Protein AF-A0A960APQ5-F1 (afdb_monomer)

pLDDT: mean 92.93, std 6.75, range [46.91, 98.56]

Sequence (107 aa):
AQIVQAGLGVLLAVWGLTAWALLIAGVLRAEATLAIANAIFLVLMFGGGLAIPAQSLPWAGLAGFLPTGALVDAMSEPVLAASPLAILVAWGVVGTVLAGRYFRWES

Mean predicted aligned error: 3.66 Å

Nearest PDB structures (foldseek):
  8bw8-assembly2_D  TM=2.330E-01  e=9.401E+00  Drosophila melanogaster

Secondary structure (DSSP, 8-state):
-HHHHHHHHHHHHHHHHHHHHHHHHTTS-HHHHHHHHHHHHHHHHHHTTSSS-GGGSTTHHHHTTSHHHHHHHHHH-SS--HHHHHHHHHHHHHHHHHHHHH-----

Structure (mmCIF, N/CA/C/O backbone):
data_AF-A0A960APQ5-F1
#
_entry.id   AF-A0A960APQ5-F1
#
loop_
_atom_site.group_PDB
_atom_site.id
_atom_site.type_symbol
_atom_site.label_atom_id
_atom_site.label_alt_id
_atom_site.label_comp_id
_atom_site.label_asym_id
_atom_site.label_entity_id
_atom_site.label_seq_id
_atom_site.pdbx_PDB_ins_code
_atom_site.Cartn_x
_atom_site.Cartn_y
_atom_site.Cartn_z
_atom_site.occupancy
_atom_site.B_iso_or_equiv
_atom_site.auth_seq_id
_atom_site.auth_comp_id
_atom_site.auth_asym_id
_atom_site.auth_atom_id
_atom_site.pdbx_PDB_model_num
ATOM 1 N N . ALA A 1 1 ? -4.433 -9.925 19.394 1.00 77.25 1 ALA A N 1
ATOM 2 C CA . ALA A 1 1 ? -5.091 -9.676 18.093 1.00 77.25 1 ALA A CA 1
ATOM 3 C C . ALA A 1 1 ? -4.421 -8.519 17.353 1.00 77.25 1 ALA A C 1
ATOM 5 O O . ALA A 1 1 ? -3.886 -8.753 16.280 1.00 77.25 1 ALA A O 1
ATOM 6 N N . GLN A 1 2 ? -4.342 -7.329 17.958 1.00 86.44 2 GLN A N 1
ATOM 7 C CA . GLN A 1 2 ? -3.772 -6.126 17.335 1.00 86.44 2 GLN A CA 1
ATOM 8 C C . GLN A 1 2 ? -2.350 -6.287 16.757 1.00 86.44 2 GLN A C 1
ATOM 10 O O . GLN A 1 2 ? -2.135 -5.965 15.598 1.00 86.44 2 GLN A O 1
ATOM 15 N N . ILE A 1 3 ? -1.388 -6.849 17.507 1.00 88.94 3 ILE A N 1
ATOM 16 C CA . ILE A 1 3 ? -0.006 -7.053 17.008 1.00 88.94 3 ILE A CA 1
ATOM 17 C C . ILE A 1 3 ? 0.028 -7.962 15.769 1.00 88.94 3 ILE A C 1
ATOM 19 O O . ILE A 1 3 ? 0.777 -7.709 14.831 1.00 88.94 3 ILE A O 1
ATOM 23 N N . VAL A 1 4 ? -0.801 -9.010 15.752 1.00 92.38 4 VAL A N 1
ATOM 24 C CA . VAL A 1 4 ? -0.887 -9.941 14.618 1.00 92.38 4 VAL A CA 1
ATOM 25 C C . VAL A 1 4 ? -1.445 -9.228 13.391 1.00 92.38 4 VAL A C 1
ATOM 27 O O . VAL A 1 4 ? -0.874 -9.351 12.314 1.00 92.38 4 VAL A O 1
ATOM 30 N N . GLN A 1 5 ? -2.513 -8.443 13.552 1.00 93.31 5 GLN A N 1
ATOM 31 C CA . GLN A 1 5 ? -3.051 -7.627 12.466 1.00 93.31 5 GLN A CA 1
ATOM 32 C C . GLN A 1 5 ? -2.030 -6.616 11.949 1.00 93.31 5 GLN A C 1
ATOM 34 O O . GLN A 1 5 ? -1.849 -6.521 10.742 1.00 93.31 5 GLN A O 1
ATOM 39 N N . ALA A 1 6 ? -1.352 -5.892 12.839 1.00 93.44 6 ALA A N 1
ATOM 40 C CA . ALA A 1 6 ? -0.319 -4.937 12.461 1.00 93.44 6 ALA A CA 1
ATOM 41 C C . ALA A 1 6 ? 0.788 -5.620 11.642 1.00 93.44 6 ALA A C 1
ATOM 43 O O . ALA A 1 6 ? 1.159 -5.133 10.576 1.00 93.44 6 ALA A O 1
ATOM 44 N N . GLY A 1 7 ? 1.256 -6.789 12.092 1.00 95.31 7 GLY A N 1
ATOM 45 C CA . GLY A 1 7 ? 2.220 -7.600 11.351 1.00 95.31 7 GLY A CA 1
ATOM 46 C C . GLY A 1 7 ? 1.704 -8.021 9.973 1.00 95.31 7 GLY A C 1
ATOM 47 O O . GLY A 1 7 ? 2.401 -7.838 8.979 1.00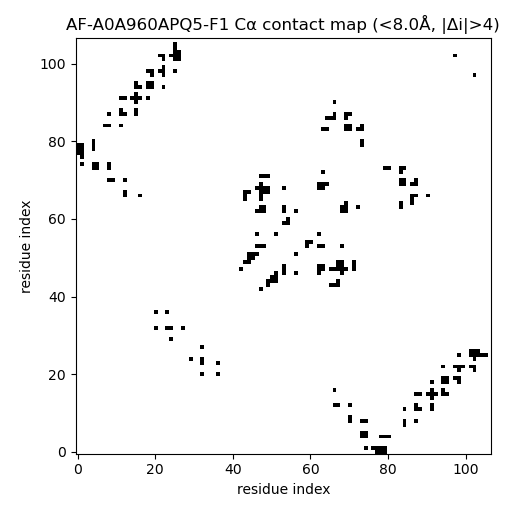 95.31 7 GLY A O 1
ATOM 48 N N . LEU A 1 8 ? 0.470 -8.527 9.890 1.00 96.19 8 LEU A N 1
ATOM 49 C CA . LEU A 1 8 ? -0.162 -8.901 8.621 1.00 96.19 8 LEU A CA 1
ATOM 50 C C . LEU A 1 8 ? -0.315 -7.703 7.677 1.00 96.19 8 LEU A C 1
ATOM 52 O O . LEU A 1 8 ? 0.030 -7.809 6.504 1.00 96.19 8 LEU A O 1
ATOM 56 N N . GLY A 1 9 ? -0.786 -6.564 8.184 1.00 96.75 9 GLY A N 1
ATOM 57 C CA . GLY A 1 9 ? -0.946 -5.333 7.417 1.00 96.75 9 GLY A CA 1
ATOM 58 C C . GLY A 1 9 ? 0.379 -4.862 6.825 1.00 96.75 9 GLY A C 1
ATOM 59 O O . GLY A 1 9 ? 0.449 -4.592 5.628 1.00 96.75 9 GLY A O 1
ATOM 60 N N . VAL A 1 10 ? 1.455 -4.853 7.620 1.00 96.50 10 VAL A N 1
ATOM 61 C CA . VAL A 1 10 ? 2.801 -4.500 7.140 1.00 96.50 10 VAL A CA 1
ATOM 62 C C . VAL A 1 10 ? 3.280 -5.475 6.066 1.00 96.50 10 VAL A C 1
ATOM 64 O O . VAL A 1 10 ? 3.751 -5.032 5.023 1.00 96.50 10 VAL A O 1
ATOM 67 N N . LEU A 1 11 ? 3.131 -6.788 6.271 1.00 98.12 11 LEU A N 1
ATOM 68 C CA . LEU A 1 11 ? 3.549 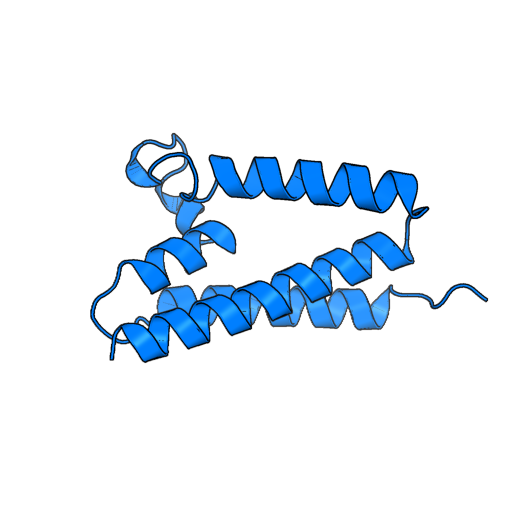-7.787 5.281 1.00 98.12 11 LEU A CA 1
ATOM 69 C C . LEU A 1 11 ? 2.799 -7.633 3.951 1.00 98.12 11 LEU A C 1
ATOM 71 O O . LEU A 1 11 ? 3.420 -7.677 2.890 1.00 98.12 11 LEU A O 1
ATOM 75 N N . LEU A 1 12 ? 1.483 -7.410 4.000 1.00 98.19 12 LEU A N 1
ATOM 76 C CA . LEU A 1 12 ? 0.663 -7.193 2.807 1.00 98.19 12 LEU A CA 1
ATOM 77 C C . LEU A 1 12 ? 1.015 -5.879 2.100 1.00 98.19 12 LEU A C 1
ATOM 79 O O . LEU A 1 12 ? 1.122 -5.855 0.875 1.00 98.19 12 LEU A O 1
ATOM 83 N N . ALA A 1 13 ? 1.231 -4.800 2.858 1.00 97.06 13 ALA A N 1
ATOM 84 C CA . ALA A 1 13 ? 1.631 -3.510 2.310 1.00 97.06 13 ALA A CA 1
ATOM 85 C C . ALA A 1 13 ? 3.015 -3.579 1.650 1.00 97.06 13 ALA A C 1
ATOM 87 O O . ALA A 1 13 ? 3.176 -3.089 0.535 1.00 97.06 13 ALA A O 1
ATOM 88 N N . VAL A 1 14 ? 3.992 -4.229 2.295 1.00 97.50 14 VAL A N 1
ATOM 89 C CA . VAL A 1 14 ? 5.330 -4.454 1.726 1.00 97.50 14 VAL A CA 1
ATOM 90 C C . VAL A 1 14 ? 5.220 -5.258 0.439 1.00 97.50 14 VAL A C 1
ATOM 92 O O . VAL A 1 14 ? 5.701 -4.802 -0.591 1.00 97.50 14 VAL A O 1
ATOM 95 N N . TRP A 1 15 ? 4.531 -6.402 0.460 1.00 98.12 15 TRP A N 1
ATOM 96 C CA . TRP A 1 15 ? 4.327 -7.210 -0.742 1.00 98.12 15 TRP A CA 1
ATOM 97 C C . TRP A 1 15 ? 3.713 -6.392 -1.885 1.00 98.12 15 TRP A C 1
ATOM 99 O O . TRP A 1 15 ? 4.253 -6.381 -2.994 1.00 98.12 15 TRP A O 1
ATOM 109 N N . GLY A 1 16 ? 2.618 -5.676 -1.617 1.00 97.19 16 GLY A N 1
ATOM 110 C CA . GLY A 1 16 ? 1.932 -4.913 -2.648 1.00 97.19 16 GLY A CA 1
ATOM 111 C C . GLY A 1 16 ? 2.772 -3.768 -3.197 1.00 97.19 16 GLY A C 1
ATOM 112 O O . GLY A 1 16 ? 2.948 -3.675 -4.411 1.00 97.19 16 GLY A O 1
ATOM 113 N N . LEU A 1 17 ? 3.350 -2.934 -2.331 1.00 95.62 17 LEU A N 1
ATOM 114 C CA . LEU A 1 17 ? 4.201 -1.819 -2.757 1.00 95.62 17 LEU A CA 1
ATOM 115 C C . LEU A 1 17 ? 5.445 -2.305 -3.507 1.00 95.62 17 LEU A C 1
ATOM 117 O O . LEU A 1 17 ? 5.816 -1.700 -4.510 1.00 95.62 17 LEU A O 1
ATOM 121 N N . THR A 1 18 ? 6.052 -3.418 -3.087 1.00 95.19 18 THR A N 1
ATOM 122 C CA . THR A 1 18 ? 7.166 -4.032 -3.817 1.00 95.19 18 THR A CA 1
ATOM 123 C C . THR A 1 18 ? 6.736 -4.496 -5.205 1.00 95.19 18 THR A C 1
ATOM 125 O O . THR A 1 18 ? 7.464 -4.250 -6.163 1.00 95.19 18 THR A O 1
ATOM 128 N N . ALA A 1 19 ? 5.559 -5.107 -5.361 1.00 95.81 19 ALA A N 1
ATOM 129 C CA . ALA A 1 19 ? 5.077 -5.528 -6.675 1.00 95.81 19 ALA A CA 1
ATOM 130 C C . ALA A 1 19 ? 4.904 -4.336 -7.637 1.00 95.81 19 ALA A C 1
ATOM 132 O O . ALA A 1 19 ? 5.344 -4.391 -8.786 1.00 95.81 19 ALA A O 1
ATOM 133 N N . TRP A 1 20 ? 4.349 -3.220 -7.157 1.00 95.56 20 TRP A N 1
ATOM 134 C CA . TRP A 1 20 ? 4.263 -1.983 -7.941 1.00 95.56 20 TRP A CA 1
ATOM 135 C C . TRP A 1 20 ? 5.635 -1.371 -8.239 1.00 95.56 20 TRP A C 1
ATOM 137 O O . TRP A 1 20 ? 5.875 -0.928 -9.360 1.00 95.56 20 TRP A O 1
ATOM 147 N N . ALA A 1 21 ? 6.556 -1.377 -7.274 1.00 93.19 21 ALA A N 1
ATOM 148 C CA . ALA A 1 21 ? 7.918 -0.897 -7.487 1.00 93.19 21 ALA A CA 1
ATOM 149 C C . ALA A 1 21 ? 8.651 -1.724 -8.555 1.00 93.19 21 ALA A C 1
ATOM 151 O O . ALA A 1 21 ? 9.316 -1.148 -9.414 1.00 93.19 21 ALA A O 1
ATOM 152 N N . LEU A 1 22 ? 8.480 -3.052 -8.550 1.00 92.88 22 LEU A N 1
ATOM 153 C CA . LEU A 1 22 ? 9.023 -3.937 -9.580 1.00 92.88 22 LEU A CA 1
ATOM 154 C C . LEU A 1 22 ? 8.448 -3.602 -10.955 1.00 92.88 22 LEU A C 1
ATOM 156 O O . LEU A 1 22 ? 9.215 -3.453 -11.898 1.00 92.88 22 LEU A O 1
ATOM 160 N N . LEU A 1 23 ? 7.131 -3.408 -11.072 1.00 93.75 23 LEU A N 1
ATOM 161 C CA . LEU A 1 23 ? 6.509 -2.985 -12.330 1.00 93.75 23 LEU A CA 1
ATOM 162 C C . LEU A 1 23 ? 7.164 -1.714 -12.894 1.00 93.75 23 LEU A C 1
ATOM 164 O O . LEU A 1 23 ? 7.490 -1.672 -14.076 1.00 93.75 23 LEU A O 1
ATOM 168 N N . ILE A 1 24 ? 7.379 -0.697 -12.056 1.00 93.06 24 ILE A N 1
ATOM 169 C CA . ILE A 1 24 ? 8.018 0.562 -12.471 1.00 93.06 24 ILE A CA 1
ATOM 170 C C . ILE A 1 24 ? 9.476 0.313 -12.875 1.00 93.06 24 ILE A C 1
ATOM 172 O O . ILE A 1 24 ? 9.916 0.795 -13.920 1.00 93.06 24 ILE A O 1
ATOM 176 N N . ALA A 1 25 ? 10.203 -0.475 -12.081 1.00 91.38 25 ALA A N 1
ATOM 177 C CA . ALA A 1 25 ? 11.596 -0.818 -12.338 1.00 91.38 25 ALA A CA 1
ATOM 178 C C . ALA A 1 25 ? 11.790 -1.554 -13.670 1.00 91.38 25 ALA A C 1
ATOM 180 O O . ALA A 1 25 ? 12.778 -1.316 -14.348 1.00 91.38 25 ALA A O 1
ATOM 181 N N . GLY A 1 26 ? 10.835 -2.394 -14.079 1.00 89.50 26 GLY A N 1
ATOM 182 C CA . GLY A 1 26 ? 10.899 -3.108 -15.358 1.00 89.50 26 GLY A CA 1
ATOM 183 C C . GLY A 1 26 ? 10.634 -2.246 -16.596 1.00 89.50 26 GLY A C 1
ATOM 184 O O . GLY A 1 26 ? 10.776 -2.742 -17.712 1.00 89.50 26 GLY A O 1
ATOM 185 N N . VAL A 1 27 ? 10.212 -0.988 -16.427 1.00 87.88 27 VAL A N 1
ATOM 186 C CA . VAL A 1 27 ? 9.849 -0.083 -17.534 1.00 87.88 27 VAL A CA 1
ATOM 187 C C . VAL A 1 27 ? 10.791 1.123 -17.625 1.00 87.88 27 VAL A C 1
ATOM 189 O O . VAL A 1 27 ? 10.9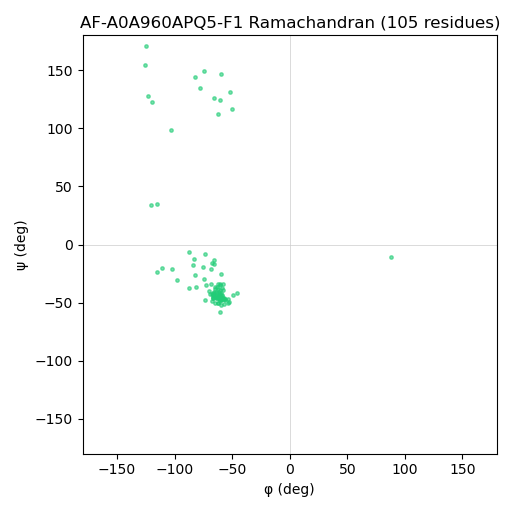18 1.719 -18.694 1.00 87.88 27 VAL A O 1
ATOM 192 N N . LEU A 1 28 ? 11.464 1.496 -16.532 1.00 89.50 28 LEU A N 1
ATOM 193 C CA . LEU A 1 28 ? 12.232 2.736 -16.423 1.00 89.50 28 LEU A CA 1
ATOM 194 C C . LEU A 1 28 ? 13.680 2.493 -15.985 1.00 89.50 28 LEU A C 1
ATOM 196 O O . LEU A 1 28 ? 13.984 1.547 -15.268 1.00 89.50 28 LEU A O 1
ATOM 200 N N . ARG A 1 29 ? 14.580 3.417 -16.352 1.00 88.44 29 ARG A N 1
ATOM 201 C CA . ARG A 1 29 ? 15.969 3.425 -15.857 1.00 88.44 29 ARG A CA 1
ATOM 202 C C . ARG A 1 29 ? 15.991 3.553 -14.332 1.00 88.44 29 ARG A C 1
ATOM 204 O O . ARG A 1 29 ? 15.188 4.300 -13.778 1.00 88.44 29 ARG A O 1
ATOM 211 N N . ALA A 1 30 ? 16.971 2.933 -13.674 1.00 88.25 30 ALA A N 1
ATOM 212 C CA . ALA A 1 30 ? 17.094 2.914 -12.211 1.00 88.25 30 ALA A CA 1
ATOM 213 C C . ALA A 1 30 ? 16.976 4.302 -11.541 1.00 88.25 30 ALA A C 1
ATOM 215 O O . ALA A 1 30 ? 16.261 4.451 -10.552 1.00 88.25 30 ALA A O 1
ATOM 216 N N . GLU A 1 31 ? 17.615 5.331 -12.106 1.00 92.00 31 GLU A N 1
ATOM 217 C CA . GLU A 1 31 ? 17.545 6.717 -11.612 1.00 92.00 31 GLU A CA 1
ATOM 218 C C . GLU A 1 31 ? 16.107 7.266 -11.632 1.00 92.00 31 GLU A C 1
ATOM 220 O O . GLU A 1 31 ? 15.637 7.847 -10.652 1.00 92.00 31 GLU A O 1
ATOM 225 N N . ALA A 1 32 ? 15.384 7.036 -12.734 1.00 92.50 32 ALA A N 1
ATOM 226 C CA . ALA A 1 32 ? 13.995 7.458 -12.892 1.00 92.50 32 ALA A CA 1
ATOM 227 C C . ALA A 1 32 ? 13.058 6.646 -11.988 1.00 92.50 32 ALA A C 1
ATOM 229 O O . ALA A 1 32 ? 12.170 7.219 -11.357 1.00 92.50 32 ALA A O 1
ATOM 230 N N . THR A 1 33 ? 13.291 5.337 -11.867 1.00 93.38 33 THR A N 1
ATOM 231 C CA . THR A 1 33 ? 12.564 4.450 -10.950 1.00 93.38 33 THR A CA 1
ATOM 232 C C . THR A 1 33 ? 12.663 4.945 -9.512 1.00 93.38 33 THR A C 1
ATOM 234 O O . THR A 1 33 ? 11.639 5.054 -8.841 1.00 93.38 33 THR A O 1
ATOM 237 N N . LEU A 1 34 ? 13.862 5.307 -9.043 1.00 93.44 34 LEU A N 1
ATOM 238 C CA . LEU A 1 34 ? 14.058 5.820 -7.686 1.00 93.44 34 LEU A CA 1
ATOM 239 C C . LEU A 1 34 ? 13.307 7.139 -7.462 1.00 93.44 34 LEU A C 1
ATOM 241 O O . LEU A 1 34 ? 12.634 7.300 -6.441 1.00 93.44 34 LEU A O 1
ATOM 245 N N . ALA A 1 35 ? 13.400 8.077 -8.407 1.00 95.56 35 ALA A N 1
ATOM 246 C CA . ALA A 1 35 ? 12.701 9.357 -8.313 1.00 95.56 35 ALA A CA 1
ATOM 247 C C . ALA A 1 35 ? 11.175 9.169 -8.274 1.00 95.56 35 ALA A C 1
ATOM 249 O O . ALA A 1 35 ? 10.497 9.742 -7.420 1.00 95.56 35 ALA A O 1
ATOM 250 N N . ILE A 1 36 ? 10.637 8.319 -9.153 1.00 95.25 36 ILE A N 1
ATOM 251 C CA . ILE A 1 36 ? 9.198 8.048 -9.244 1.00 95.25 36 ILE A CA 1
ATOM 252 C C . ILE A 1 36 ? 8.696 7.284 -8.022 1.00 95.25 36 ILE A C 1
ATOM 254 O O . ILE A 1 36 ? 7.659 7.649 -7.474 1.00 95.25 36 ILE A O 1
ATOM 258 N N . ALA A 1 37 ? 9.428 6.274 -7.549 1.00 93.00 37 ALA A N 1
ATOM 259 C CA . ALA A 1 37 ? 9.061 5.534 -6.346 1.00 93.00 37 ALA A CA 1
ATOM 260 C C . ALA A 1 37 ? 8.960 6.466 -5.129 1.00 93.00 37 ALA A C 1
ATOM 262 O O . ALA A 1 37 ? 7.981 6.403 -4.386 1.00 93.00 37 ALA A O 1
ATOM 263 N N . ASN A 1 38 ? 9.917 7.386 -4.966 1.00 95.31 38 ASN A N 1
ATOM 264 C CA . ASN A 1 38 ? 9.862 8.386 -3.899 1.00 95.31 38 ASN A CA 1
ATOM 265 C C . ASN A 1 38 ? 8.703 9.374 -4.080 1.00 95.31 38 ASN A C 1
ATOM 267 O O . ASN A 1 38 ? 8.003 9.668 -3.115 1.00 95.31 38 ASN A O 1
ATOM 271 N N . ALA A 1 39 ? 8.453 9.858 -5.299 1.00 96.69 39 ALA A N 1
ATOM 272 C CA . ALA A 1 39 ? 7.324 10.748 -5.565 1.00 96.69 39 ALA A CA 1
ATOM 273 C C . ALA A 1 39 ? 5.976 10.077 -5.241 1.00 96.69 39 ALA A C 1
ATOM 275 O O . ALA A 1 39 ? 5.140 10.668 -4.558 1.00 96.69 39 ALA A O 1
ATOM 276 N N . ILE A 1 40 ? 5.787 8.822 -5.666 1.00 96.12 40 ILE A N 1
ATOM 277 C CA . ILE A 1 40 ? 4.600 8.021 -5.341 1.00 96.12 40 ILE A CA 1
ATOM 278 C C . ILE A 1 40 ? 4.487 7.832 -3.830 1.00 96.12 40 ILE A C 1
ATOM 280 O O . ILE A 1 40 ? 3.408 8.030 -3.277 1.00 96.12 40 ILE A O 1
ATOM 284 N N . PHE A 1 41 ? 5.587 7.491 -3.152 1.00 93.31 41 PHE A N 1
ATOM 285 C CA . PHE A 1 41 ? 5.587 7.345 -1.701 1.00 93.31 41 PHE A CA 1
ATOM 286 C C . PHE A 1 41 ? 5.127 8.627 -1.006 1.00 93.31 41 PHE A C 1
ATOM 288 O O . PHE A 1 41 ? 4.248 8.556 -0.155 1.00 93.31 41 PHE A O 1
ATOM 295 N N . LEU A 1 42 ? 5.643 9.795 -1.400 1.00 96.00 42 LEU A N 1
ATOM 296 C CA . LEU A 1 42 ? 5.212 11.075 -0.834 1.00 96.00 42 LEU A CA 1
ATOM 297 C C . LEU A 1 42 ? 3.713 11.311 -1.060 1.00 96.00 42 LEU A C 1
ATOM 299 O O . LEU A 1 42 ? 2.998 11.638 -0.114 1.00 96.00 42 LEU A O 1
ATOM 303 N N . VAL A 1 43 ? 3.212 11.083 -2.278 1.00 95.94 43 VAL A N 1
ATOM 304 C CA . VAL A 1 43 ? 1.776 11.208 -2.583 1.00 95.94 43 VAL A CA 1
ATOM 305 C C . VAL A 1 43 ? 0.940 10.284 -1.698 1.00 95.94 43 VAL A C 1
ATOM 307 O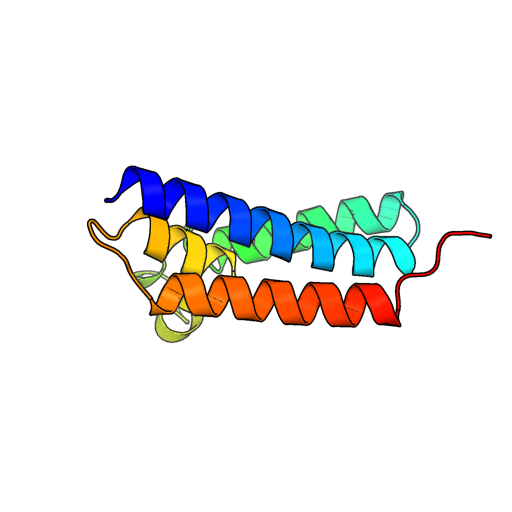 O . VAL A 1 43 ? -0.043 10.726 -1.110 1.00 95.94 43 VAL A O 1
ATOM 310 N N . LEU A 1 44 ? 1.338 9.022 -1.554 1.00 95.44 44 LEU A N 1
ATOM 311 C CA . LEU A 1 44 ? 0.637 8.049 -0.716 1.00 95.44 44 LEU A CA 1
ATOM 312 C C . LEU A 1 44 ? 0.750 8.373 0.780 1.00 95.44 44 LEU A C 1
ATOM 314 O O . LEU A 1 44 ? -0.193 8.135 1.535 1.00 95.44 44 LEU A O 1
ATOM 318 N N . MET A 1 45 ? 1.877 8.931 1.215 1.00 94.50 45 MET A N 1
ATOM 319 C CA . MET A 1 45 ? 2.130 9.311 2.602 1.00 94.50 45 MET A CA 1
ATOM 320 C C . MET A 1 45 ? 1.213 10.456 3.043 1.00 94.50 45 MET A C 1
ATOM 322 O O . MET A 1 45 ? 0.606 10.387 4.113 1.00 94.50 45 MET A O 1
ATOM 326 N N . PHE A 1 46 ? 1.079 11.494 2.216 1.00 94.75 46 PHE A N 1
ATOM 327 C CA . PHE A 1 46 ? 0.202 12.628 2.515 1.00 94.75 46 PHE A CA 1
ATOM 328 C C . PHE A 1 46 ? -1.266 12.341 2.178 1.00 94.75 46 PHE A C 1
ATOM 330 O O . PHE A 1 46 ? -2.156 12.778 2.900 1.00 94.75 46 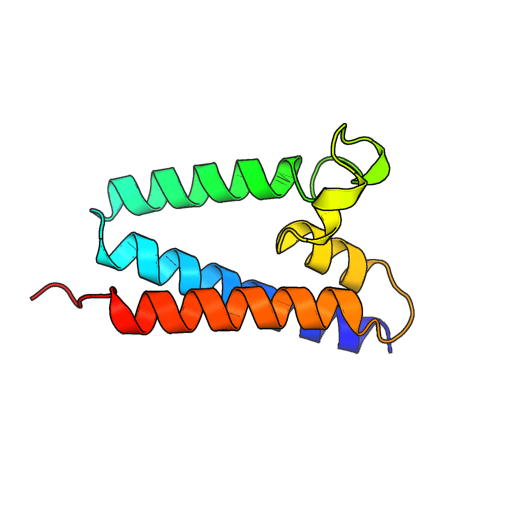PHE A O 1
ATOM 337 N N . GLY A 1 47 ? -1.530 11.603 1.098 1.00 93.50 47 GLY A N 1
ATOM 338 C CA . GLY A 1 47 ? -2.881 11.337 0.604 1.00 93.50 47 GLY A CA 1
ATOM 339 C C . GLY A 1 47 ? -3.599 10.169 1.281 1.00 93.50 47 GLY A C 1
ATOM 340 O O . GLY A 1 47 ? -4.821 10.091 1.172 1.00 93.50 47 GLY A O 1
ATOM 341 N N . GLY A 1 48 ? -2.870 9.280 1.963 1.00 91.12 48 GLY A N 1
ATOM 342 C CA . GLY A 1 48 ? -3.394 8.049 2.557 1.00 91.12 48 GLY A CA 1
ATOM 343 C C . GLY A 1 48 ? -3.199 7.947 4.067 1.00 91.12 48 GLY A C 1
ATOM 344 O O . GLY A 1 48 ? -2.960 6.862 4.568 1.00 91.12 48 GLY A O 1
ATOM 345 N N . GLY A 1 49 ? -3.249 9.047 4.817 1.00 90.12 49 GLY A N 1
ATOM 346 C CA . GLY A 1 49 ? -3.384 8.953 6.277 1.00 90.12 49 GLY A CA 1
ATOM 347 C C . GLY A 1 49 ? -2.090 8.840 7.095 1.00 90.12 49 GLY A C 1
ATOM 348 O O . GLY A 1 49 ? -2.161 8.956 8.314 1.00 90.12 49 GLY A O 1
ATOM 349 N N . LEU A 1 50 ? -0.922 8.617 6.472 1.00 91.75 50 LEU A N 1
ATOM 350 C CA . LEU A 1 50 ? 0.338 8.390 7.206 1.00 91.75 50 LEU A CA 1
ATOM 351 C C . LEU A 1 50 ? 0.901 9.669 7.835 1.00 91.75 50 LEU A C 1
ATOM 353 O O . LEU A 1 50 ? 1.299 9.658 8.996 1.00 91.75 50 LEU A O 1
ATOM 357 N N . ALA A 1 51 ? 0.968 10.760 7.067 1.00 93.38 51 ALA A N 1
ATOM 358 C CA . ALA A 1 51 ? 1.478 12.047 7.552 1.00 93.38 51 ALA A CA 1
ATOM 359 C C . ALA A 1 51 ? 0.362 13.017 7.965 1.00 93.38 51 ALA A C 1
ATOM 361 O O . ALA A 1 51 ? 0.562 13.856 8.840 1.00 93.38 51 ALA A O 1
ATOM 362 N N . ILE A 1 52 ? -0.803 12.918 7.324 1.00 93.12 52 ILE A N 1
ATOM 363 C CA . ILE A 1 52 ? -1.971 13.763 7.585 1.00 93.12 52 ILE A CA 1
ATOM 364 C C . ILE A 1 52 ? -3.129 12.833 7.939 1.00 93.12 52 ILE A C 1
ATOM 366 O O . ILE A 1 52 ? -3.402 11.938 7.141 1.00 93.12 52 ILE A O 1
ATOM 370 N N . PRO A 1 53 ? -3.831 13.034 9.072 1.00 91.25 53 PRO A N 1
ATOM 371 C CA . PRO A 1 53 ? -4.990 12.221 9.427 1.00 91.25 53 PRO A CA 1
ATOM 372 C C . PRO A 1 53 ? -6.010 12.164 8.286 1.00 91.25 53 PRO A C 1
ATOM 374 O O . PRO A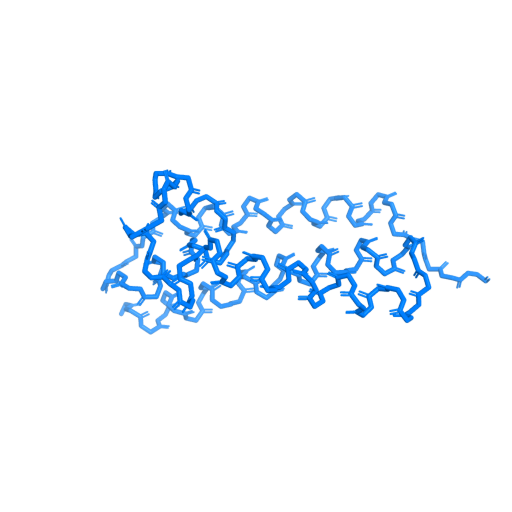 1 53 ? -6.388 13.200 7.736 1.00 91.25 53 PRO A O 1
ATOM 377 N N . ALA A 1 54 ? -6.471 10.960 7.939 1.00 90.06 54 ALA A N 1
ATOM 378 C CA . ALA A 1 54 ? -7.323 10.736 6.771 1.00 90.06 54 ALA A CA 1
ATOM 379 C C . ALA A 1 54 ? -8.623 11.560 6.807 1.00 90.06 54 ALA A C 1
ATOM 381 O O . ALA A 1 54 ? -9.081 12.039 5.775 1.00 90.06 54 ALA A O 1
ATOM 382 N N . GLN A 1 55 ? -9.183 11.786 7.998 1.00 91.19 55 GLN A N 1
ATOM 383 C CA . GLN A 1 55 ? -10.414 12.556 8.211 1.00 91.19 55 GLN A CA 1
ATOM 384 C C . GLN A 1 55 ? -10.240 14.053 7.918 1.00 91.19 55 GLN A C 1
ATOM 386 O O . GLN A 1 55 ? -11.222 14.744 7.663 1.00 91.19 55 GLN A O 1
ATOM 391 N N . SER A 1 56 ? -9.001 14.548 7.935 1.00 92.94 56 SER A N 1
ATOM 392 C CA . SER A 1 56 ? -8.663 15.938 7.622 1.00 92.94 56 SER A CA 1
ATOM 393 C C . SER A 1 56 ? -8.432 16.169 6.126 1.00 92.94 56 SER A C 1
ATOM 395 O O . SER A 1 56 ? -8.224 17.307 5.708 1.00 92.94 56 SER A O 1
ATOM 397 N N . LEU A 1 57 ? -8.434 15.109 5.310 1.00 92.94 57 LEU A N 1
ATOM 398 C CA . LEU A 1 57 ? -8.243 15.213 3.868 1.00 92.94 57 LEU A CA 1
ATOM 399 C C . LEU A 1 57 ? -9.560 15.577 3.172 1.00 92.94 57 LEU A C 1
ATOM 401 O O . LEU A 1 57 ? -10.615 15.045 3.523 1.00 92.94 57 LEU A O 1
ATOM 405 N N . PRO A 1 58 ? -9.520 16.394 2.105 1.00 94.12 58 PRO A N 1
ATOM 406 C CA . PRO A 1 58 ? -10.724 16.726 1.344 1.00 94.12 58 PRO A CA 1
ATOM 407 C C . PRO A 1 58 ? -11.335 15.508 0.621 1.00 94.12 58 PRO A C 1
ATOM 409 O O . PRO A 1 58 ? -12.481 15.562 0.187 1.00 94.12 58 PRO A O 1
ATOM 412 N N . TRP A 1 59 ? -10.602 14.393 0.526 1.00 94.38 59 TRP A N 1
ATOM 413 C CA . TRP A 1 59 ? -11.053 13.099 0.003 1.00 94.38 59 TRP A CA 1
ATOM 414 C C . TRP A 1 59 ? -11.051 12.002 1.079 1.00 94.38 59 TRP A C 1
ATOM 416 O O . TRP A 1 59 ? -10.765 10.844 0.779 1.00 94.38 59 TRP A O 1
ATOM 426 N N . ALA A 1 60 ? -11.365 12.337 2.334 1.00 91.25 60 ALA A N 1
ATOM 427 C CA . ALA A 1 60 ? -11.345 11.397 3.462 1.00 91.25 60 ALA A CA 1
ATOM 428 C C . ALA A 1 60 ? -12.020 10.040 3.166 1.00 91.25 60 ALA A C 1
ATOM 430 O O . ALA A 1 60 ? -11.467 8.994 3.493 1.00 91.25 60 ALA A O 1
ATOM 431 N N . GLY A 1 61 ? -13.168 10.041 2.474 1.00 90.44 61 GLY A N 1
ATOM 432 C CA . GLY A 1 61 ? -13.887 8.812 2.101 1.00 90.44 61 GLY A CA 1
ATOM 433 C C . GLY A 1 61 ? -13.169 7.919 1.080 1.00 90.44 61 GLY A C 1
ATOM 434 O O . GLY A 1 61 ? -13.533 6.758 0.928 1.00 90.44 61 GLY A O 1
ATOM 435 N N . LEU A 1 62 ? -12.154 8.441 0.387 1.00 93.62 62 LEU A N 1
ATOM 436 C CA . LEU A 1 62 ? -11.328 7.697 -0.566 1.00 93.62 62 LEU A CA 1
ATOM 437 C C . LEU A 1 62 ? -9.963 7.301 0.007 1.00 93.62 62 LEU A C 1
ATOM 439 O O . LEU A 1 62 ? -9.343 6.365 -0.493 1.00 93.62 62 LEU A O 1
ATOM 443 N N . ALA A 1 63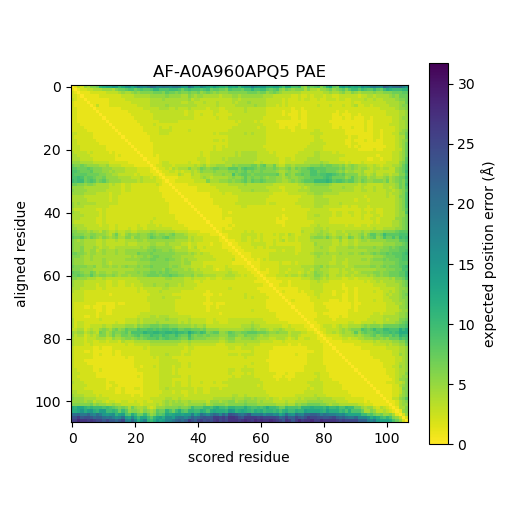 ? -9.493 7.991 1.050 1.00 94.81 63 ALA A N 1
ATOM 444 C CA . ALA A 1 63 ? -8.153 7.800 1.602 1.00 94.81 63 ALA A CA 1
ATOM 445 C C . ALA A 1 63 ? -7.906 6.351 2.061 1.00 94.81 63 ALA A C 1
ATOM 447 O O . ALA A 1 63 ? -6.840 5.808 1.785 1.00 94.81 63 ALA A O 1
ATOM 448 N N . GLY A 1 64 ? -8.907 5.698 2.663 1.00 94.25 64 GLY A N 1
ATOM 449 C CA . GLY A 1 64 ? -8.823 4.297 3.103 1.00 94.25 64 GLY A CA 1
ATOM 450 C C . GLY A 1 64 ? -8.690 3.272 1.965 1.00 94.25 64 GLY A C 1
ATOM 451 O O . GLY A 1 64 ? -8.257 2.149 2.199 1.00 94.25 64 GLY A O 1
ATOM 452 N N . PHE A 1 65 ? -9.001 3.642 0.716 1.00 96.44 65 PHE A N 1
ATOM 453 C CA . PHE A 1 65 ? -8.796 2.764 -0.444 1.00 96.44 65 PHE A CA 1
ATOM 454 C C . PHE A 1 65 ? -7.365 2.804 -0.985 1.00 96.44 65 PHE A C 1
ATOM 456 O O . PHE A 1 65 ? -7.002 1.954 -1.797 1.00 96.44 65 PHE A O 1
ATOM 463 N N . LEU A 1 66 ? -6.543 3.767 -0.560 1.00 96.38 66 LEU A N 1
ATOM 464 C CA . LEU A 1 66 ? -5.115 3.773 -0.867 1.00 96.38 66 LEU A CA 1
ATOM 465 C C . LEU A 1 66 ? -4.401 2.712 -0.016 1.00 96.38 66 LEU A C 1
ATOM 467 O O . LEU A 1 66 ? -4.800 2.482 1.125 1.00 96.38 66 LEU A O 1
ATOM 471 N N . PRO A 1 67 ? -3.310 2.097 -0.508 1.00 96.50 67 PRO A N 1
ATOM 472 C CA . PRO A 1 67 ? -2.598 1.067 0.248 1.00 96.50 67 PRO A CA 1
ATOM 473 C C . PRO A 1 67 ? -2.044 1.601 1.578 1.00 96.50 67 PRO A C 1
ATOM 475 O O . PRO A 1 67 ? -2.032 0.889 2.575 1.00 96.50 67 PRO A O 1
ATOM 478 N N . THR A 1 68 ? -1.629 2.869 1.626 1.00 96.12 68 THR A N 1
ATOM 479 C CA . THR A 1 68 ? -1.180 3.521 2.864 1.00 96.12 68 THR A CA 1
ATOM 480 C C . THR A 1 68 ? -2.331 3.829 3.820 1.00 96.12 68 THR A C 1
ATOM 482 O O . THR A 1 68 ? -2.151 3.658 5.022 1.00 96.12 68 THR A O 1
ATOM 485 N N . GLY A 1 69 ? -3.515 4.183 3.307 1.00 96.00 69 GLY A N 1
ATOM 486 C CA . GLY A 1 69 ? -4.713 4.403 4.126 1.00 96.00 69 GLY A CA 1
ATOM 487 C C . GLY A 1 69 ? -5.219 3.113 4.748 1.00 96.00 69 GLY A C 1
ATOM 488 O O . GLY A 1 69 ? -5.372 3.036 5.961 1.00 96.00 69 GLY A O 1
ATOM 489 N N . ALA A 1 70 ? -5.343 2.062 3.938 1.00 96.69 70 ALA A N 1
ATOM 490 C CA . ALA A 1 70 ? -5.696 0.733 4.418 1.00 96.69 70 ALA A CA 1
ATOM 491 C C . ALA A 1 70 ? -4.689 0.199 5.451 1.00 96.69 70 ALA A C 1
ATOM 493 O O . ALA A 1 70 ? -5.082 -0.440 6.425 1.00 96.69 70 ALA A O 1
ATOM 494 N N . LEU A 1 71 ? -3.388 0.472 5.276 1.00 96.56 71 LEU A N 1
ATOM 495 C CA . LEU A 1 71 ? -2.384 0.128 6.282 1.00 96.56 71 LEU A CA 1
ATOM 496 C C . LEU A 1 71 ? -2.636 0.873 7.597 1.00 96.56 71 LEU A C 1
ATOM 498 O O . LEU A 1 71 ? -2.672 0.226 8.639 1.00 96.56 71 LEU A O 1
ATOM 502 N N . VAL A 1 72 ? -2.827 2.197 7.558 1.00 95.38 72 VAL A N 1
ATOM 503 C CA . VAL A 1 72 ? -3.124 3.004 8.755 1.00 95.38 72 VAL A CA 1
ATOM 504 C C . VAL A 1 72 ? -4.367 2.477 9.468 1.00 95.38 72 VAL A C 1
ATOM 506 O O . VAL A 1 72 ? -4.298 2.211 10.666 1.00 95.38 72 VAL A O 1
ATOM 509 N N . ASP A 1 73 ? -5.449 2.222 8.733 1.00 94.50 73 ASP A N 1
ATOM 510 C CA . ASP A 1 73 ? -6.692 1.675 9.284 1.00 94.50 73 ASP A CA 1
ATOM 511 C C . ASP A 1 73 ? -6.453 0.312 9.965 1.00 94.50 73 ASP A C 1
ATOM 513 O O . ASP A 1 73 ? -6.846 0.106 11.116 1.00 94.50 73 ASP A O 1
ATOM 517 N N . ALA A 1 74 ? -5.711 -0.599 9.319 1.00 94.75 74 ALA A N 1
ATOM 518 C CA . ALA A 1 74 ? -5.332 -1.881 9.918 1.00 94.75 74 ALA A CA 1
ATOM 519 C C . ALA A 1 74 ? -4.454 -1.716 11.174 1.00 94.75 74 ALA A C 1
ATOM 521 O O . ALA A 1 74 ? -4.551 -2.516 12.104 1.00 94.75 74 ALA A O 1
ATOM 522 N N . MET A 1 75 ? -3.587 -0.704 11.238 1.00 93.25 75 MET A N 1
ATOM 523 C CA . MET A 1 75 ? -2.772 -0.450 12.432 1.00 93.25 75 MET A CA 1
ATOM 524 C C . MET A 1 75 ? -3.586 0.168 13.578 1.00 93.25 75 MET A C 1
ATOM 526 O O . MET A 1 75 ? -3.263 -0.053 14.749 1.00 93.25 75 MET A O 1
ATOM 530 N N . SER A 1 76 ? -4.631 0.932 13.255 1.00 91.75 76 SER A N 1
ATOM 531 C CA . SER A 1 76 ? -5.475 1.632 14.224 1.00 91.75 76 SER A CA 1
ATOM 532 C C . SER A 1 76 ? -6.562 0.756 14.849 1.00 91.75 76 SER A C 1
ATOM 534 O O . SER A 1 76 ? -6.975 1.027 15.977 1.00 91.75 76 SER A O 1
ATOM 536 N N . GLU A 1 77 ? -7.020 -0.299 14.171 1.00 91.50 77 GLU A N 1
ATOM 537 C CA . GLU A 1 77 ? -8.073 -1.162 14.711 1.00 91.50 77 GLU A CA 1
ATOM 538 C C . GLU A 1 77 ? -7.566 -2.165 15.778 1.00 91.50 77 GLU A C 1
ATOM 540 O O . GLU A 1 77 ? -6.550 -2.841 15.587 1.00 91.50 77 GLU A O 1
ATOM 545 N N . PRO A 1 78 ? -8.279 -2.322 16.916 1.00 88.44 78 PRO A N 1
ATOM 546 C CA . PRO A 1 78 ? -7.871 -3.220 18.005 1.00 88.44 78 PRO A CA 1
ATOM 547 C C . PRO A 1 78 ? -8.117 -4.709 17.699 1.00 88.44 78 PRO A C 1
ATOM 549 O O . PRO A 1 78 ? -7.539 -5.595 18.342 1.00 88.44 78 PRO A O 1
ATOM 552 N N . VAL A 1 79 ? -8.985 -4.994 16.727 1.00 90.12 79 VAL A N 1
ATOM 553 C CA . VAL A 1 79 ? -9.423 -6.334 16.318 1.00 90.12 79 VAL A CA 1
ATOM 554 C C . VAL A 1 79 ? -9.190 -6.548 14.826 1.00 90.12 79 VAL A C 1
ATOM 556 O O . VAL A 1 79 ? -8.830 -5.615 14.116 1.00 90.12 79 VAL A O 1
ATOM 559 N N . LEU A 1 80 ? -9.379 -7.792 14.373 1.00 91.62 80 LEU A N 1
ATOM 560 C CA . LEU A 1 80 ? -9.209 -8.157 12.970 1.00 91.62 80 LEU A CA 1
ATOM 561 C C . LEU A 1 80 ? -10.199 -7.410 12.064 1.00 91.62 80 LEU A C 1
ATOM 563 O O . LEU A 1 80 ? -11.399 -7.675 12.096 1.00 91.62 80 LEU A O 1
ATOM 567 N N . ALA A 1 81 ? -9.664 -6.526 11.232 1.00 93.62 81 ALA A N 1
ATOM 568 C CA . ALA A 1 81 ? -10.367 -5.650 10.317 1.00 93.62 81 ALA A CA 1
ATOM 569 C C . ALA A 1 81 ? -10.256 -6.207 8.893 1.00 93.62 81 ALA A C 1
ATOM 571 O O . ALA A 1 81 ? -9.248 -6.045 8.203 1.00 93.62 81 ALA A O 1
ATOM 572 N N . ALA A 1 82 ? -11.299 -6.902 8.438 1.00 95.19 82 ALA A N 1
ATOM 573 C CA . ALA A 1 82 ? -11.276 -7.577 7.140 1.00 95.19 82 ALA A CA 1
ATOM 574 C C . ALA A 1 82 ? -11.165 -6.598 5.958 1.00 95.19 82 ALA A C 1
ATOM 576 O O . ALA A 1 82 ? -10.483 -6.897 4.981 1.00 95.19 82 ALA A O 1
ATOM 577 N N . SER A 1 83 ? -11.810 -5.431 6.053 1.00 96.12 83 SER A N 1
ATOM 578 C CA . SER A 1 83 ? -11.834 -4.419 4.988 1.00 96.12 83 SER A CA 1
ATOM 579 C C . SER A 1 83 ? -10.435 -3.895 4.615 1.00 96.12 83 SER A C 1
ATOM 581 O O . SER A 1 83 ? -10.033 -4.082 3.463 1.00 96.12 83 SER A O 1
ATOM 583 N N . PRO A 1 84 ? -9.638 -3.317 5.539 1.00 96.25 84 PRO A N 1
ATOM 584 C CA . PRO A 1 84 ? -8.313 -2.806 5.187 1.00 96.25 84 PRO A CA 1
ATOM 585 C C . PRO A 1 84 ? -7.361 -3.912 4.711 1.00 96.25 84 PRO A C 1
ATOM 587 O O . PRO A 1 84 ? -6.616 -3.719 3.751 1.00 96.25 84 PRO A O 1
ATOM 590 N N . LEU A 1 85 ? -7.434 -5.111 5.301 1.00 97.25 85 LEU A N 1
ATOM 591 C CA . LEU A 1 85 ? -6.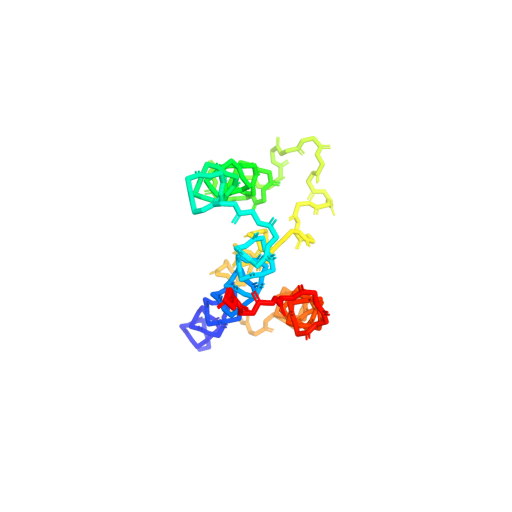640 -6.254 4.841 1.00 97.25 85 LEU A CA 1
ATOM 592 C C . LEU A 1 85 ? -7.022 -6.682 3.416 1.00 97.25 85 LEU A C 1
ATOM 594 O O . LEU A 1 85 ? -6.140 -6.953 2.604 1.00 97.25 85 LEU A O 1
ATOM 598 N N . ALA A 1 86 ? -8.315 -6.701 3.081 1.00 98.00 86 ALA A N 1
ATOM 599 C CA . ALA A 1 86 ? -8.786 -7.021 1.735 1.00 98.00 86 ALA A CA 1
ATOM 600 C C . ALA A 1 86 ? -8.330 -5.982 0.700 1.00 98.00 86 ALA A C 1
ATOM 602 O O . ALA A 1 86 ? -7.949 -6.354 -0.409 1.00 98.00 86 ALA A O 1
ATOM 603 N N . ILE A 1 87 ? -8.311 -4.697 1.066 1.00 98.00 87 ILE A N 1
ATOM 604 C CA . ILE A 1 87 ? -7.799 -3.622 0.205 1.00 98.00 87 ILE A CA 1
ATOM 605 C C . ILE A 1 87 ? -6.302 -3.816 -0.062 1.00 98.00 87 ILE A C 1
ATOM 607 O O . ILE A 1 87 ? -5.874 -3.759 -1.216 1.00 98.00 87 ILE A O 1
ATOM 611 N N . LEU A 1 88 ? -5.506 -4.109 0.972 1.00 98.00 88 LEU A N 1
ATOM 612 C CA . LEU A 1 88 ? -4.077 -4.399 0.811 1.00 98.00 88 LEU A CA 1
ATOM 613 C C . LEU A 1 88 ? -3.839 -5.626 -0.079 1.00 98.00 88 LEU A C 1
ATOM 615 O O . LEU A 1 88 ? -2.980 -5.591 -0.961 1.00 98.00 88 LEU A O 1
ATOM 619 N N . VAL A 1 89 ? -4.633 -6.688 0.101 1.00 98.56 89 VAL A N 1
ATOM 620 C CA . VAL A 1 89 ? -4.588 -7.869 -0.770 1.00 98.56 89 VAL A CA 1
ATOM 621 C C . VAL A 1 89 ? -4.924 -7.497 -2.211 1.00 98.56 89 VAL A C 1
ATOM 623 O O . VAL A 1 89 ? -4.196 -7.895 -3.114 1.00 98.56 89 VAL A O 1
ATOM 626 N N . ALA A 1 90 ? -5.975 -6.711 -2.447 1.00 98.50 90 ALA A N 1
ATOM 627 C CA . ALA A 1 90 ? -6.362 -6.289 -3.789 1.00 98.50 90 ALA A CA 1
ATOM 628 C C . ALA A 1 90 ? -5.236 -5.503 -4.480 1.00 98.50 90 ALA A C 1
ATOM 630 O O . ALA A 1 90 ? -4.863 -5.830 -5.607 1.00 98.50 90 ALA A O 1
ATOM 631 N N . TRP A 1 91 ? -4.630 -4.532 -3.789 1.00 98.25 91 TRP A N 1
ATOM 632 C CA . TRP A 1 91 ? -3.473 -3.794 -4.303 1.00 98.25 91 TRP A CA 1
ATOM 633 C C . TRP A 1 91 ? -2.279 -4.698 -4.599 1.00 98.25 91 TRP A C 1
ATOM 635 O O . TRP A 1 91 ? -1.627 -4.518 -5.631 1.00 98.25 91 TRP A O 1
ATOM 645 N N . GLY A 1 92 ? -2.003 -5.670 -3.725 1.00 98.31 92 GLY A N 1
ATOM 646 C CA . GLY A 1 92 ? -0.920 -6.628 -3.914 1.00 98.31 92 GLY A CA 1
ATOM 647 C C . GLY A 1 92 ? -1.146 -7.576 -5.085 1.00 98.31 92 GLY A C 1
ATOM 648 O O . GLY A 1 92 ? -0.236 -7.777 -5.891 1.00 98.31 92 GLY A O 1
ATOM 649 N N . VAL A 1 93 ? -2.368 -8.087 -5.252 1.00 98.50 93 VAL A N 1
ATOM 650 C CA . VAL A 1 93 ? -2.746 -8.923 -6.399 1.00 98.50 93 VAL A CA 1
ATOM 651 C C . VAL A 1 93 ? -2.616 -8.131 -7.695 1.00 98.50 93 VAL A C 1
ATOM 653 O O . VAL A 1 93 ? -1.951 -8.596 -8.618 1.00 98.50 93 VAL A O 1
ATOM 656 N N . VAL A 1 94 ? -3.195 -6.927 -7.767 1.00 98.12 94 VAL A N 1
ATOM 657 C CA . VAL A 1 94 ? -3.130 -6.090 -8.976 1.00 98.12 94 VAL A CA 1
ATOM 658 C C . VAL A 1 94 ? -1.680 -5.756 -9.322 1.00 98.12 94 VAL A C 1
ATOM 660 O O . VAL A 1 94 ? -1.265 -5.975 -10.460 1.00 98.12 94 VAL A O 1
ATOM 663 N N . GLY A 1 95 ? -0.889 -5.303 -8.345 1.00 97.06 95 GLY A N 1
ATOM 664 C CA . GLY A 1 95 ? 0.529 -5.001 -8.544 1.00 97.06 95 GLY A CA 1
ATOM 665 C C . GLY A 1 95 ? 1.318 -6.217 -9.025 1.00 97.06 95 GLY A C 1
ATOM 666 O O . GLY A 1 95 ? 2.080 -6.112 -9.980 1.00 97.06 95 GLY A O 1
ATOM 667 N N . THR A 1 96 ? 1.088 -7.390 -8.429 1.00 97.50 96 THR A N 1
ATOM 668 C CA . THR A 1 96 ? 1.789 -8.634 -8.792 1.00 97.50 96 THR A CA 1
ATOM 669 C C . THR A 1 96 ? 1.421 -9.105 -10.195 1.00 97.50 96 THR A C 1
ATOM 671 O O . THR A 1 96 ? 2.302 -9.483 -10.963 1.00 97.50 96 THR A O 1
ATOM 674 N N . VAL A 1 97 ? 0.137 -9.057 -10.560 1.00 97.62 97 VAL A N 1
ATOM 675 C CA . VAL A 1 97 ? -0.334 -9.445 -11.898 1.00 97.62 97 VAL A CA 1
ATOM 676 C C . VAL A 1 97 ? 0.239 -8.515 -12.964 1.00 97.62 97 VAL A C 1
ATOM 678 O O . VAL A 1 97 ? 0.722 -8.984 -13.995 1.00 97.62 97 VAL A O 1
ATOM 681 N N . LEU A 1 98 ? 0.211 -7.202 -12.722 1.00 96.19 98 LEU A N 1
ATOM 682 C CA . LEU A 1 98 ? 0.768 -6.229 -13.658 1.00 96.19 98 LEU A CA 1
ATOM 683 C C . LEU A 1 98 ? 2.288 -6.371 -13.761 1.00 96.19 98 LEU A C 1
ATOM 685 O O . LEU A 1 98 ? 2.806 -6.441 -14.874 1.00 96.19 98 LEU A O 1
ATOM 689 N N . ALA A 1 99 ? 2.997 -6.495 -12.636 1.00 94.75 99 ALA A N 1
ATOM 690 C CA . ALA A 1 99 ? 4.433 -6.752 -12.633 1.00 94.75 99 ALA A CA 1
ATOM 691 C C . ALA A 1 99 ? 4.760 -8.028 -13.415 1.00 94.75 99 ALA A C 1
ATOM 693 O O . ALA A 1 99 ? 5.534 -7.970 -14.357 1.00 94.75 9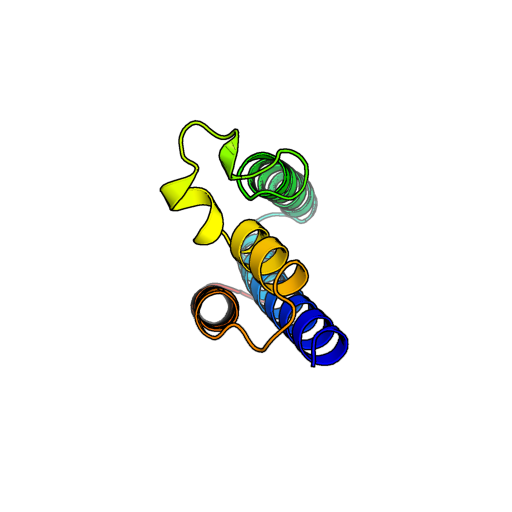9 ALA A O 1
ATOM 694 N N . GLY A 1 100 ? 4.101 -9.155 -13.140 1.00 94.19 100 GLY A N 1
ATOM 695 C CA . GLY A 1 100 ? 4.337 -10.405 -13.869 1.00 94.19 100 GLY A CA 1
ATOM 696 C C . GLY A 1 100 ? 4.073 -10.318 -15.378 1.00 94.19 100 GLY A C 1
ATOM 697 O O . GLY A 1 100 ? 4.664 -11.073 -16.146 1.00 94.19 100 GLY A O 1
ATOM 698 N N . ARG A 1 101 ? 3.207 -9.397 -15.821 1.00 91.94 101 ARG A N 1
ATOM 699 C CA . ARG A 1 101 ? 2.875 -9.211 -17.240 1.00 91.94 101 ARG A CA 1
ATOM 700 C C . ARG A 1 101 ? 3.817 -8.256 -17.972 1.00 91.94 101 ARG A C 1
ATOM 702 O O . ARG A 1 101 ? 4.079 -8.466 -19.155 1.00 91.94 101 ARG A O 1
ATOM 709 N N . TYR A 1 102 ? 4.262 -7.193 -17.310 1.00 88.75 102 TYR A N 1
ATOM 710 C CA . TYR A 1 102 ? 4.996 -6.098 -17.953 1.00 88.75 102 TYR A CA 1
ATOM 711 C C . TYR A 1 102 ? 6.465 -6.023 -17.552 1.00 88.75 102 TYR A C 1
ATOM 713 O O . TYR A 1 102 ? 7.253 -5.428 -18.283 1.00 88.75 102 TYR A O 1
ATOM 721 N N . PHE A 1 103 ? 6.845 -6.619 -16.425 1.00 84.19 103 PHE A N 1
ATOM 722 C CA . PHE A 1 103 ? 8.228 -6.651 -15.988 1.00 84.19 103 PHE A CA 1
ATOM 723 C C . PHE A 1 103 ? 9.064 -7.473 -16.965 1.00 84.19 103 PHE A C 1
ATOM 725 O O . PHE A 1 103 ? 8.762 -8.632 -17.261 1.00 84.19 103 PHE A O 1
ATOM 732 N N . ARG A 1 104 ? 10.137 -6.865 -17.458 1.00 78.62 104 ARG A N 1
ATOM 733 C CA . ARG A 1 104 ? 11.126 -7.522 -18.299 1.00 78.62 104 ARG A CA 1
ATOM 734 C C . ARG A 1 104 ? 12.448 -7.437 -17.566 1.00 78.62 104 ARG A C 1
ATOM 736 O O . ARG A 1 104 ? 12.892 -6.343 -17.239 1.00 78.62 104 ARG A O 1
ATOM 743 N N . TRP A 1 105 ? 13.054 -8.589 -17.302 1.00 70.88 105 TRP A N 1
ATOM 744 C CA . TRP A 1 105 ? 14.452 -8.619 -16.899 1.00 70.88 105 TRP A CA 1
ATOM 745 C C . TRP A 1 105 ? 15.255 -8.013 -18.045 1.00 70.88 105 TRP A C 1
ATOM 747 O O . TRP A 1 105 ? 15.087 -8.427 -19.195 1.00 70.88 105 TRP A O 1
ATOM 757 N N . GLU A 1 106 ? 16.040 -6.988 -17.732 1.00 65.62 106 GLU A N 1
ATOM 758 C CA . GLU A 1 106 ? 16.997 -6.388 -18.653 1.00 65.62 106 GLU A CA 1
ATOM 759 C C . GLU A 1 106 ? 17.835 -7.521 -19.264 1.00 65.62 106 GLU A C 1
ATOM 761 O O . GLU A 1 106 ? 18.482 -8.286 -18.548 1.00 65.62 106 GLU A O 1
ATOM 766 N N . SER A 1 107 ? 17.710 -7.687 -20.580 1.00 46.91 107 SER A N 1
ATOM 767 C CA . SER A 1 107 ? 18.534 -8.574 -21.402 1.00 46.91 107 SER A CA 1
ATOM 768 C C . SER A 1 107 ? 19.821 -7.874 -21.797 1.00 46.91 107 SER A C 1
ATOM 770 O O . SER A 1 107 ? 19.681 -6.725 -22.283 1.00 46.91 107 SER A O 1
#

Radius of gyration: 14.58 Å; Cα contacts (8 Å, |Δi|>4): 143; chains: 1; bounding box: 32×27×40 Å

Solvent-accessible surface area (backbone atoms only — not comparable to full-atom values): 5431 Å² total; per-residue (Å²): 100,36,69,58,40,34,52,50,32,50,53,35,41,51,53,13,52,48,24,42,50,47,30,46,48,34,76,39,58,70,73,57,29,54,54,49,53,51,52,52,47,52,50,38,32,55,60,5,32,71,76,36,60,36,82,79,40,99,54,32,93,55,14,54,76,35,60,46,12,10,36,49,52,31,59,69,37,72,55,88,54,65,66,30,50,49,49,24,47,50,49,23,52,53,20,40,54,50,17,73,72,62,42,48,80,88,126

Foldseek 3Di:
DLVVLLVLLVVLLCLLLVLQLLLLPQPDDPVVSVVVSVVVVVCLCCQQCNVHHLVPDPVSVCSLLRSSNLSVVSNPDPDDDVVSSVSSNVSNVVSNVSSVVRRDDDD